Protein AF-A0A931LVT5-F1 (afdb_monomer_lite)

Radius of gyration: 27.81 Å; chains: 1; bounding box: 33×37×96 Å

Structure (mmCIF, N/CA/C/O backbone):
data_AF-A0A931LVT5-F1
#
_entry.id   AF-A0A931LVT5-F1
#
loop_
_atom_site.group_PDB
_atom_site.id
_atom_site.type_symbol
_atom_site.label_atom_id
_atom_site.label_alt_id
_atom_site.label_comp_id
_atom_site.label_asym_id
_atom_site.label_entity_id
_atom_site.label_seq_id
_atom_site.pdbx_PDB_ins_code
_atom_site.Cartn_x
_atom_site.Cartn_y
_atom_site.Cartn_z
_atom_site.occupancy
_atom_site.B_iso_or_equiv
_atom_site.auth_seq_id
_atom_site.auth_comp_id
_atom_site.auth_asym_id
_atom_site.auth_atom_id
_atom_site.pdbx_PDB_model_num
ATOM 1 N N . MET A 1 1 ? -1.097 -8.975 82.039 1.00 57.91 1 MET A N 1
ATOM 2 C CA . MET A 1 1 ? -1.309 -10.311 81.418 1.00 57.91 1 MET A CA 1
ATOM 3 C C . MET A 1 1 ? -2.574 -10.404 80.549 1.00 57.91 1 MET A C 1
ATOM 5 O O . MET A 1 1 ? -2.764 -11.439 79.928 1.00 57.91 1 MET A O 1
ATOM 9 N N . LYS A 1 2 ? -3.430 -9.368 80.463 1.00 57.78 2 LYS A N 1
ATOM 10 C CA . LYS A 1 2 ? -4.666 -9.397 79.647 1.00 57.78 2 LYS A CA 1
ATOM 11 C C . LYS A 1 2 ? -4.510 -8.709 78.280 1.00 57.78 2 LYS A C 1
ATOM 13 O O . LYS A 1 2 ? -5.322 -8.923 77.392 1.00 57.78 2 LYS A O 1
ATOM 18 N N . ASP A 1 3 ? -3.425 -7.960 78.092 1.00 62.09 3 ASP A N 1
ATOM 19 C CA . ASP A 1 3 ? -3.246 -7.072 76.936 1.00 62.09 3 ASP A CA 1
ATOM 20 C C . ASP A 1 3 ? -2.646 -7.798 75.720 1.00 62.09 3 ASP A C 1
ATOM 22 O O . ASP A 1 3 ? -2.976 -7.489 74.583 1.00 62.09 3 ASP A O 1
ATOM 26 N N . ILE A 1 4 ? -1.838 -8.841 75.946 1.00 61.69 4 ILE A N 1
ATOM 27 C CA . ILE A 1 4 ? -1.195 -9.637 74.880 1.00 61.69 4 ILE A CA 1
ATOM 28 C C . ILE A 1 4 ? -2.226 -10.470 74.100 1.00 61.69 4 ILE A C 1
ATOM 30 O O . ILE A 1 4 ? -2.115 -10.624 72.887 1.00 61.69 4 ILE A O 1
ATOM 34 N N . TRP A 1 5 ? -3.270 -10.960 74.776 1.00 61.66 5 TRP A N 1
ATOM 35 C CA . TRP A 1 5 ? -4.351 -11.712 74.135 1.00 61.66 5 TRP A CA 1
ATOM 36 C C . TRP A 1 5 ? -5.195 -10.838 73.201 1.00 61.66 5 TRP A C 1
ATOM 38 O O . TRP A 1 5 ? -5.587 -11.298 72.132 1.00 61.66 5 TRP A O 1
ATOM 48 N N . LEU A 1 6 ? -5.423 -9.570 73.558 1.00 61.19 6 LEU A N 1
ATOM 49 C CA . LEU A 1 6 ? -6.187 -8.640 72.724 1.00 61.19 6 LEU A CA 1
ATOM 50 C C . LEU A 1 6 ? -5.437 -8.299 71.425 1.00 61.19 6 LEU A C 1
ATOM 52 O O . LEU A 1 6 ? -6.039 -8.285 70.354 1.00 61.19 6 LEU A O 1
ATOM 56 N N . TRP A 1 7 ? -4.114 -8.121 71.494 1.00 57.66 7 TRP A N 1
ATOM 57 C CA . TRP A 1 7 ? -3.278 -7.887 70.310 1.00 57.66 7 TRP A CA 1
ATOM 58 C C . TRP A 1 7 ? -3.159 -9.115 69.397 1.00 57.66 7 TRP A C 1
ATOM 60 O O . TRP A 1 7 ? -3.162 -8.964 68.176 1.00 57.66 7 TRP A O 1
ATOM 70 N N . LEU A 1 8 ? -3.130 -10.330 69.955 1.00 59.25 8 LEU A N 1
ATOM 71 C CA . LEU A 1 8 ? -3.121 -11.569 69.165 1.00 59.25 8 LEU A CA 1
ATOM 72 C C . LEU A 1 8 ? -4.440 -11.798 68.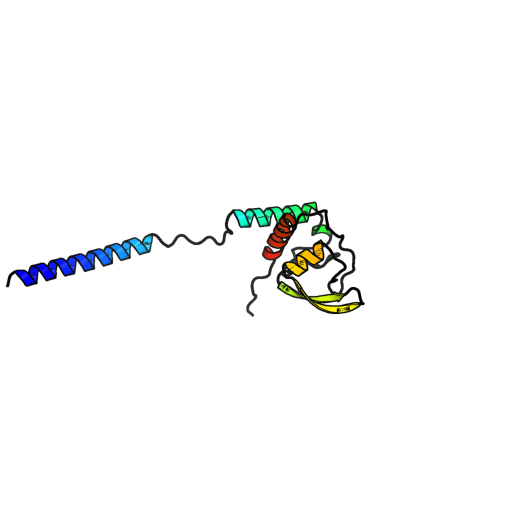411 1.00 59.25 8 LEU A C 1
ATOM 74 O O . LEU A 1 8 ? -4.419 -12.207 67.251 1.00 59.25 8 LEU A O 1
ATOM 78 N N . VAL A 1 9 ? -5.583 -11.486 69.030 1.00 60.28 9 VAL A N 1
ATOM 79 C CA . VAL A 1 9 ? -6.899 -11.606 68.376 1.00 60.28 9 VAL A CA 1
ATOM 80 C C . VAL A 1 9 ? -7.063 -10.571 67.254 1.00 60.28 9 VAL A C 1
ATOM 82 O O . VAL A 1 9 ? -7.566 -10.907 66.182 1.00 60.28 9 VAL A O 1
ATOM 85 N N . ILE A 1 10 ? -6.580 -9.338 67.448 1.00 59.28 10 ILE A N 1
ATOM 86 C CA . ILE A 1 10 ? -6.617 -8.285 66.416 1.00 59.28 10 ILE A CA 1
ATOM 87 C C . ILE A 1 10 ? -5.698 -8.631 65.232 1.00 59.28 10 ILE A C 1
ATOM 89 O O . ILE A 1 10 ? -6.100 -8.475 64.077 1.00 59.28 10 ILE A O 1
ATOM 93 N N . ALA A 1 11 ? -4.497 -9.159 65.493 1.00 60.91 11 ALA A N 1
ATOM 94 C CA . ALA A 1 11 ? -3.578 -9.589 64.439 1.00 60.91 11 ALA A CA 1
ATOM 95 C C . ALA A 1 11 ? -4.154 -10.746 63.597 1.00 60.91 11 ALA A C 1
ATOM 97 O O . ALA A 1 11 ? -4.039 -10.732 62.372 1.00 60.91 11 ALA A O 1
ATOM 98 N N . ALA A 1 12 ? -4.835 -11.711 64.225 1.00 60.34 12 ALA A N 1
ATOM 99 C CA . ALA A 1 12 ? -5.475 -12.821 63.517 1.00 60.34 12 ALA A CA 1
ATOM 100 C C . ALA A 1 12 ? -6.638 -12.363 62.611 1.00 60.34 12 ALA A C 1
ATOM 102 O O . ALA A 1 12 ? -6.776 -12.853 61.488 1.00 60.34 12 ALA A O 1
ATOM 103 N N . ALA A 1 13 ? -7.443 -11.389 63.052 1.00 60.38 13 ALA A N 1
ATOM 104 C CA . ALA A 1 13 ? -8.549 -10.844 62.258 1.00 60.38 13 ALA A CA 1
ATOM 105 C C . ALA A 1 13 ? -8.070 -10.082 61.006 1.00 60.38 13 ALA A C 1
ATOM 107 O O . ALA A 1 13 ? -8.691 -10.184 59.947 1.00 60.38 13 ALA A O 1
ATOM 108 N N . ALA A 1 14 ? -6.940 -9.371 61.091 1.00 60.28 14 ALA A N 1
ATOM 109 C CA . ALA A 1 14 ? -6.362 -8.648 59.956 1.00 60.28 14 ALA A CA 1
ATOM 110 C C . ALA A 1 14 ? -5.830 -9.591 58.859 1.00 60.28 14 ALA A C 1
ATOM 112 O O . ALA A 1 14 ? -6.024 -9.332 57.670 1.00 60.28 14 ALA A O 1
ATOM 113 N N . VAL A 1 15 ? -5.218 -10.717 59.243 1.00 60.03 15 VAL A N 1
ATOM 114 C CA . VAL A 1 15 ? -4.711 -11.725 58.293 1.00 60.03 15 VAL A CA 1
ATOM 115 C C . VAL A 1 15 ? -5.862 -12.454 57.592 1.00 60.03 15 VAL A C 1
ATOM 117 O O . VAL A 1 15 ? -5.812 -12.664 56.381 1.00 60.03 15 VAL A O 1
ATOM 120 N N . LEU A 1 16 ? -6.938 -12.773 58.318 1.00 59.03 16 LEU A N 1
ATOM 121 C CA . LEU A 1 16 ? -8.140 -13.381 57.736 1.00 59.03 16 LEU A CA 1
ATOM 122 C C . LEU A 1 16 ? -8.880 -12.420 56.793 1.00 59.03 16 LEU A C 1
ATOM 124 O O . LEU A 1 16 ? -9.328 -12.843 55.729 1.00 59.03 16 LEU A O 1
ATOM 128 N N . GLY A 1 17 ? -8.950 -11.129 57.132 1.00 58.41 17 GLY A N 1
ATOM 129 C CA . GLY A 1 17 ? -9.507 -10.096 56.255 1.00 58.41 17 GLY A CA 1
ATOM 130 C C . GLY A 1 17 ? -8.709 -9.922 54.960 1.00 58.41 17 GLY A C 1
ATOM 131 O O . GLY A 1 17 ? -9.301 -9.830 53.887 1.00 58.41 17 GLY A O 1
ATOM 132 N N . ALA A 1 18 ? -7.374 -9.955 55.035 1.00 59.56 18 ALA A N 1
ATOM 133 C CA . ALA A 1 18 ? -6.503 -9.864 53.863 1.00 59.56 18 ALA A CA 1
ATOM 134 C C . ALA A 1 18 ? -6.596 -11.106 52.956 1.00 59.56 18 ALA A C 1
ATOM 136 O O . ALA A 1 18 ? -6.622 -10.971 51.734 1.00 59.56 18 ALA A O 1
ATOM 137 N N . LEU A 1 19 ? -6.714 -12.308 53.531 1.00 60.00 19 LEU A N 1
ATOM 138 C CA . LEU A 1 19 ? -6.893 -13.555 52.775 1.00 60.00 19 LEU A CA 1
ATOM 139 C C . LEU A 1 19 ? -8.280 -13.645 52.111 1.00 60.00 19 LEU A C 1
ATOM 141 O O . LEU A 1 19 ? -8.388 -14.078 50.962 1.00 60.00 19 LEU A O 1
ATOM 145 N N . LEU A 1 20 ? -9.339 -13.181 52.780 1.00 58.53 20 LEU A N 1
ATOM 146 C CA . LEU A 1 20 ? -10.676 -13.064 52.182 1.00 58.53 20 LEU A CA 1
ATOM 147 C C . LEU A 1 20 ? -10.724 -11.985 51.088 1.00 58.53 20 LEU A C 1
ATOM 149 O O . LEU A 1 20 ? -11.321 -12.199 50.037 1.00 58.53 20 LEU A O 1
ATOM 153 N N . TYR A 1 21 ? -10.043 -10.855 51.279 1.00 58.03 21 TYR A N 1
ATOM 154 C CA . TYR A 1 21 ? -9.945 -9.808 50.259 1.00 58.03 21 TYR A CA 1
ATOM 155 C C . TYR A 1 21 ? -9.174 -10.279 49.011 1.00 58.03 21 TYR A C 1
ATOM 157 O O . TYR A 1 21 ? -9.610 -10.045 47.884 1.00 58.03 21 TYR A O 1
ATOM 165 N N . PHE A 1 22 ? -8.073 -11.014 49.193 1.00 60.31 22 PHE A N 1
ATOM 166 C CA . PHE A 1 22 ? -7.262 -11.555 48.095 1.00 60.31 22 PHE A CA 1
ATOM 167 C C . PHE A 1 22 ? -7.972 -12.684 47.323 1.00 60.31 22 PHE A C 1
ATOM 169 O O . PHE A 1 22 ? -7.872 -12.779 46.096 1.00 60.31 22 PHE A O 1
ATOM 176 N N . THR A 1 23 ? -8.765 -13.509 48.012 1.00 60.56 23 THR A N 1
ATOM 177 C CA . THR A 1 23 ? -9.598 -14.531 47.352 1.00 60.56 23 THR A CA 1
ATOM 178 C C . THR A 1 23 ? -10.762 -13.912 46.570 1.00 60.56 23 THR A C 1
ATOM 180 O O . THR A 1 23 ? -11.049 -14.376 45.468 1.00 60.56 23 THR A O 1
ATOM 183 N N . LEU A 1 24 ? -11.357 -12.810 47.050 1.00 57.41 24 LEU A N 1
ATOM 184 C CA . LEU A 1 24 ? -12.395 -12.056 46.325 1.00 57.41 24 LEU A CA 1
ATOM 185 C C . LEU A 1 24 ? -11.869 -11.327 45.074 1.00 57.41 24 LEU A C 1
ATOM 187 O O . LEU A 1 24 ? -12.610 -11.169 44.104 1.00 57.41 24 LEU A O 1
ATOM 191 N N . GLN A 1 25 ? -10.603 -10.898 45.054 1.00 57.66 25 GLN A N 1
ATOM 192 C CA . GLN A 1 25 ? -10.012 -10.259 43.868 1.00 57.66 25 GLN A CA 1
ATOM 193 C C . GLN A 1 25 ? -9.687 -11.254 42.744 1.00 57.66 25 GLN A C 1
ATOM 195 O O . GLN A 1 25 ? -9.732 -10.893 41.569 1.00 57.66 25 GLN A O 1
ATOM 200 N N . THR A 1 26 ? -9.419 -12.520 43.071 1.00 56.50 26 THR A N 1
ATOM 201 C CA . THR A 1 26 ? -9.040 -13.530 42.066 1.00 56.50 26 THR A CA 1
ATOM 202 C C . THR A 1 26 ? -10.204 -13.911 41.133 1.00 56.50 26 THR A C 1
ATOM 204 O O . THR A 1 26 ? -9.974 -14.343 40.004 1.00 56.50 26 THR A O 1
ATOM 207 N N . THR A 1 27 ? -11.464 -13.698 41.535 1.00 57.47 27 THR A N 1
ATOM 208 C CA . THR A 1 27 ? -12.640 -14.054 40.715 1.00 57.47 27 THR A CA 1
ATOM 209 C C . THR A 1 27 ? -13.111 -12.952 39.761 1.00 57.47 27 THR A C 1
ATOM 211 O O . THR A 1 27 ? -13.956 -13.228 38.916 1.00 57.47 27 THR A O 1
ATOM 214 N N . GLN A 1 28 ? -12.595 -11.718 39.858 1.00 58.03 28 GLN A N 1
ATOM 215 C CA . GLN A 1 28 ? -13.071 -10.573 39.056 1.00 58.03 28 GLN A CA 1
ATOM 216 C C . GLN A 1 28 ? -12.135 -10.144 37.907 1.00 58.03 28 GLN A C 1
ATOM 218 O O . GLN A 1 28 ? -12.407 -9.150 37.244 1.00 58.03 28 GLN A O 1
ATOM 223 N N . GLY A 1 29 ? -11.058 -10.890 37.633 1.00 51.03 29 GLY A N 1
ATOM 224 C CA . GLY A 1 29 ? -10.045 -10.504 36.635 1.00 51.03 29 GLY A CA 1
ATOM 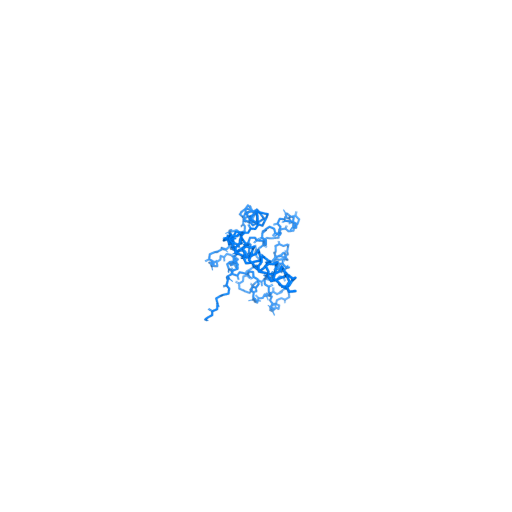225 C C . GLY A 1 29 ? -9.877 -11.422 35.419 1.00 51.03 29 GLY A C 1
ATOM 226 O O . GLY A 1 29 ? -8.975 -11.187 34.627 1.00 51.03 29 GLY A O 1
ATOM 227 N N . HIS A 1 30 ? -10.697 -12.465 35.256 1.00 47.78 30 HIS A N 1
ATOM 228 C CA . HIS A 1 30 ? -10.608 -13.414 34.132 1.00 47.78 30 HIS A CA 1
ATOM 229 C C . HIS A 1 30 ? -11.746 -13.217 33.115 1.00 47.78 30 HIS A C 1
ATOM 231 O O . HIS A 1 30 ? -12.369 -14.173 32.652 1.00 47.78 30 HIS A O 1
ATOM 237 N N . SER A 1 31 ? -12.014 -11.969 32.720 1.00 53.66 31 SER A N 1
ATOM 238 C CA . SER A 1 31 ? -12.646 -11.752 31.417 1.00 53.66 31 SER A CA 1
ATOM 239 C C . SER A 1 31 ? -11.619 -12.118 30.358 1.00 53.66 31 SER A C 1
ATOM 241 O O . SER A 1 31 ? -10.623 -11.426 30.167 1.00 53.66 31 SER A O 1
ATOM 243 N N . ARG A 1 32 ? -11.857 -13.258 29.711 1.00 50.97 32 ARG A N 1
ATOM 244 C CA . ARG A 1 32 ? -11.240 -13.681 28.456 1.00 50.97 32 ARG A CA 1
ATOM 245 C C . ARG A 1 32 ? -11.131 -12.461 27.536 1.00 50.97 32 ARG A C 1
ATOM 247 O O . ARG A 1 32 ? -12.140 -12.002 27.015 1.00 50.97 32 ARG A O 1
ATOM 254 N N . MET A 1 33 ? -9.921 -11.924 27.395 1.00 40.88 33 MET A N 1
ATOM 255 C CA . MET A 1 33 ? -9.601 -10.844 26.469 1.00 40.88 33 MET A CA 1
ATOM 256 C C . MET A 1 33 ? -9.893 -11.386 25.068 1.00 40.88 33 MET A C 1
ATOM 258 O O . MET A 1 33 ? -9.150 -12.221 24.550 1.00 40.88 33 MET A O 1
ATOM 262 N N . THR A 1 34 ? -11.050 -11.040 24.508 1.00 52.50 34 THR A N 1
ATOM 263 C CA . THR A 1 34 ? -11.332 -11.323 23.107 1.00 52.50 34 THR A CA 1
ATOM 264 C C . THR A 1 34 ? -10.265 -10.594 22.300 1.00 52.50 34 THR A C 1
ATOM 266 O O . THR A 1 34 ? -9.980 -9.424 22.538 1.00 52.50 34 THR A O 1
ATOM 269 N N . MET A 1 35 ? -9.634 -11.301 21.362 1.00 57.97 35 MET A N 1
ATOM 270 C CA . MET A 1 35 ? -8.734 -10.723 20.357 1.00 57.97 35 MET A CA 1
ATOM 271 C C . MET A 1 35 ? -9.520 -9.883 19.332 1.00 57.97 35 MET A C 1
ATOM 273 O O . MET A 1 35 ? -9.196 -9.875 18.149 1.00 57.97 35 MET A O 1
ATOM 277 N N . GLU A 1 36 ? -10.596 -9.222 19.761 1.00 58.03 36 GLU A N 1
ATOM 278 C CA . GLU A 1 36 ? -11.346 -8.299 18.925 1.00 58.03 36 GLU A CA 1
ATOM 279 C C . GLU A 1 36 ? -10.683 -6.922 19.018 1.00 58.03 36 GLU A C 1
ATOM 281 O O . GLU A 1 36 ? -10.493 -6.402 20.124 1.00 58.03 36 GLU A O 1
ATOM 286 N N . PRO A 1 37 ? -10.293 -6.330 17.875 1.00 64.31 37 PRO A N 1
ATOM 287 C CA . PRO A 1 37 ? -9.836 -4.952 17.826 1.00 64.31 37 PRO A CA 1
ATOM 288 C C . PRO A 1 37 ? -10.840 -4.018 18.519 1.00 64.31 37 PRO A C 1
ATOM 290 O O . PRO A 1 37 ? -12.046 -4.251 18.402 1.00 64.31 37 PRO A O 1
ATOM 293 N N . PRO A 1 38 ? -10.393 -2.936 19.187 1.00 74.56 38 PRO A N 1
ATOM 294 C CA . PRO A 1 38 ? -11.301 -1.893 19.650 1.00 74.56 38 PRO A CA 1
ATOM 295 C C . PRO A 1 38 ? -12.230 -1.463 18.508 1.00 74.56 38 PRO A C 1
ATOM 297 O O . PRO A 1 38 ? -11.802 -1.366 17.357 1.00 74.56 38 PRO A O 1
ATOM 300 N N . GLU A 1 39 ? -13.501 -1.207 18.821 1.00 77.62 39 GLU A N 1
ATOM 301 C CA . GLU A 1 39 ? -14.566 -0.929 17.845 1.00 77.62 39 GLU A CA 1
ATOM 302 C C . GLU A 1 39 ? -14.140 0.099 16.781 1.00 77.62 39 GLU A C 1
ATOM 304 O O . GLU A 1 39 ? -14.317 -0.123 15.583 1.00 77.62 39 GLU A O 1
ATOM 309 N N . SER A 1 40 ? -13.449 1.165 17.193 1.00 82.69 40 SER A N 1
ATOM 310 C CA . SER A 1 40 ? -12.898 2.190 16.298 1.00 82.69 40 SER A CA 1
ATOM 311 C C . SER A 1 40 ? -11.891 1.651 15.273 1.00 82.69 40 SER A C 1
ATOM 313 O O . SER A 1 40 ? -11.894 2.082 14.120 1.00 82.69 40 SER A O 1
ATOM 315 N N . GLN A 1 41 ? -11.051 0.690 15.658 1.00 88.06 41 GLN A N 1
ATOM 316 C CA . GLN A 1 41 ? -10.098 0.039 14.764 1.00 88.06 41 GLN A CA 1
ATOM 317 C C . GLN A 1 41 ? -10.818 -0.881 13.774 1.00 88.06 41 GLN A C 1
ATOM 319 O O . GLN A 1 41 ? -10.481 -0.879 12.591 1.00 88.06 41 GLN A O 1
ATOM 324 N N . SER A 1 42 ? -11.838 -1.616 14.225 1.00 92.00 42 SER A N 1
ATOM 325 C CA . SER A 1 42 ? -12.647 -2.468 13.344 1.00 92.00 42 SER A CA 1
ATOM 326 C C . SER A 1 42 ? -13.392 -1.658 12.269 1.00 92.00 42 SER A C 1
ATOM 328 O O . SER A 1 42 ? -13.406 -2.047 11.097 1.00 92.00 42 SER A O 1
ATOM 330 N N . LEU A 1 43 ? -13.925 -0.486 12.636 1.00 95.31 43 LEU A N 1
ATOM 331 C CA . LEU A 1 43 ? -14.584 0.443 11.714 1.00 95.31 43 LEU A CA 1
ATOM 332 C C . LEU A 1 43 ? -13.598 1.010 10.689 1.00 95.31 43 LEU A C 1
ATOM 334 O O . LEU A 1 43 ? -13.908 1.055 9.499 1.00 95.31 43 LEU A O 1
ATOM 338 N N . LEU A 1 44 ? -12.393 1.391 11.126 1.00 96.38 44 LEU A N 1
ATOM 339 C CA . LEU A 1 44 ? -11.351 1.908 10.238 1.00 96.38 44 LEU A CA 1
ATOM 340 C C . LEU A 1 44 ? -10.901 0.859 9.208 1.00 96.38 44 LEU A C 1
ATOM 342 O O . LEU A 1 44 ? -10.782 1.170 8.024 1.00 96.38 44 LEU A O 1
ATOM 346 N N . ILE A 1 45 ? -10.695 -0.386 9.648 1.00 97.75 45 ILE A N 1
ATOM 347 C CA . ILE A 1 45 ? -10.347 -1.518 8.776 1.00 97.75 45 ILE A CA 1
ATOM 348 C C . ILE A 1 45 ? -11.462 -1.771 7.756 1.00 97.75 45 ILE A C 1
ATOM 350 O O . ILE A 1 45 ? -11.190 -1.909 6.563 1.00 97.75 45 ILE A O 1
ATOM 354 N N . SER A 1 46 ? -12.715 -1.801 8.216 1.00 97.69 46 SER A N 1
ATOM 355 C CA . SER A 1 46 ? -13.878 -2.049 7.356 1.00 97.69 46 SER A CA 1
ATOM 356 C C . SER A 1 46 ? -14.029 -0.960 6.294 1.00 97.69 46 SER A C 1
ATOM 358 O O . SER A 1 46 ? -14.173 -1.273 5.113 1.00 97.69 46 SER A O 1
ATOM 360 N N . LYS A 1 47 ? -13.880 0.311 6.692 1.00 98.31 47 LYS A N 1
ATOM 361 C CA . LYS A 1 47 ? -13.850 1.455 5.772 1.00 98.31 47 LYS A CA 1
ATOM 362 C C . LYS A 1 47 ? -12.726 1.320 4.740 1.00 98.31 47 LYS A C 1
ATOM 364 O O . LYS A 1 47 ? -12.941 1.571 3.560 1.00 98.31 47 LYS A O 1
ATOM 369 N N . GLY A 1 48 ? -11.533 0.905 5.163 1.00 98.38 48 GLY A N 1
ATOM 370 C CA . GLY A 1 48 ? -10.392 0.692 4.272 1.00 98.38 48 GLY A CA 1
ATOM 371 C C . GLY A 1 48 ? -10.635 -0.368 3.205 1.00 98.38 48 GLY A C 1
ATOM 372 O O . GLY A 1 48 ? -10.292 -0.169 2.041 1.00 98.38 48 GLY A O 1
ATOM 373 N N . MET A 1 49 ? -11.257 -1.482 3.592 1.00 98.50 49 MET A N 1
ATOM 374 C CA . MET A 1 49 ? -11.643 -2.548 2.668 1.00 98.50 49 MET A CA 1
ATOM 375 C C . MET A 1 49 ? -12.684 -2.066 1.648 1.00 98.50 49 MET A C 1
ATOM 377 O O . MET A 1 49 ? -12.568 -2.375 0.461 1.00 98.50 49 MET A O 1
ATOM 381 N N . GLU A 1 50 ? -13.691 -1.315 2.100 1.00 98.62 50 GLU A N 1
ATOM 382 C CA . GLU A 1 50 ? -14.733 -0.748 1.237 1.00 98.62 50 GLU A CA 1
ATOM 383 C C . GLU A 1 50 ? -14.144 0.253 0.237 1.00 98.62 50 GLU A C 1
ATOM 385 O O . GLU A 1 50 ? -14.343 0.104 -0.966 1.00 98.62 50 GLU A O 1
ATOM 390 N N . LEU A 1 51 ? -13.299 1.178 0.700 1.00 98.56 51 LEU A N 1
ATOM 391 C CA . LEU A 1 51 ? -12.569 2.101 -0.172 1.00 98.56 51 LEU A CA 1
ATOM 392 C C . LEU A 1 51 ? -11.710 1.361 -1.203 1.00 98.56 51 LEU A C 1
ATOM 394 O O . LEU A 1 51 ? -11.734 1.706 -2.381 1.00 98.56 51 LEU A O 1
ATOM 398 N N . ALA A 1 52 ? -10.971 0.326 -0.796 1.00 98.50 52 ALA A N 1
ATOM 399 C CA . ALA A 1 52 ? -10.154 -0.463 -1.718 1.00 98.50 52 ALA A CA 1
ATOM 400 C C . ALA A 1 52 ? -10.997 -1.157 -2.803 1.00 98.50 52 ALA A C 1
ATOM 402 O O . ALA A 1 52 ? -10.562 -1.290 -3.951 1.00 98.50 52 ALA A O 1
ATOM 403 N N . LYS A 1 53 ? -12.217 -1.579 -2.460 1.00 98.44 53 LYS A N 1
ATOM 404 C CA . LYS A 1 53 ? -13.176 -2.135 -3.415 1.00 98.44 53 LYS A CA 1
ATOM 405 C C . LYS A 1 53 ? -13.690 -1.060 -4.374 1.00 98.44 53 LYS A C 1
ATOM 407 O O . LYS A 1 53 ? -13.618 -1.262 -5.585 1.00 98.44 53 LYS A O 1
ATOM 412 N N . ASP A 1 54 ? -14.164 0.064 -3.850 1.00 98.19 54 ASP A N 1
ATOM 413 C CA . ASP A 1 54 ? -14.813 1.126 -4.630 1.00 98.19 54 ASP A CA 1
ATOM 414 C C . ASP A 1 54 ? -13.833 1.866 -5.547 1.00 98.19 54 ASP A C 1
ATOM 416 O O . ASP A 1 54 ? -14.176 2.244 -6.668 1.00 98.19 54 ASP A O 1
ATOM 420 N N . LEU A 1 55 ? -12.579 2.002 -5.113 1.00 98.00 55 LEU A N 1
ATOM 421 C CA . LEU A 1 55 ? -11.482 2.547 -5.914 1.00 98.00 55 LEU A CA 1
ATOM 422 C C . LEU A 1 55 ? -10.910 1.530 -6.919 1.00 98.00 55 LEU A C 1
ATOM 424 O O . LEU A 1 55 ? -10.011 1.868 -7.692 1.00 98.00 55 LEU A O 1
ATOM 428 N N . GLY A 1 56 ? -11.411 0.289 -6.925 1.00 98.06 56 GLY A N 1
ATOM 429 C CA . GLY A 1 56 ? -11.022 -0.753 -7.873 1.00 98.06 56 GLY A CA 1
ATOM 430 C C . GLY A 1 56 ? -9.649 -1.377 -7.614 1.00 98.06 56 GLY A C 1
ATOM 431 O O . GLY A 1 56 ? -9.105 -2.030 -8.505 1.00 98.06 56 GLY A O 1
ATOM 432 N N . CYS A 1 57 ? -9.075 -1.224 -6.415 1.00 98.38 57 CYS A N 1
ATOM 433 C CA . CYS A 1 57 ? -7.748 -1.752 -6.082 1.00 98.38 57 CYS A CA 1
ATOM 434 C C . CYS A 1 57 ? -7.663 -3.270 -6.313 1.00 98.38 57 CYS A C 1
ATOM 436 O O . CYS A 1 57 ? -6.662 -3.769 -6.833 1.00 98.38 57 CYS A O 1
ATOM 438 N N . PHE A 1 58 ? -8.743 -3.997 -6.007 1.00 98.44 58 PHE A N 1
ATOM 439 C CA . PHE A 1 58 ? -8.807 -5.455 -6.146 1.00 98.44 58 PHE A CA 1
ATOM 440 C C . PHE A 1 58 ? -8.825 -5.970 -7.591 1.00 98.44 58 PHE A C 1
ATOM 442 O O . PHE A 1 58 ? -8.642 -7.165 -7.811 1.00 98.44 58 PHE A O 1
ATOM 449 N N . ALA A 1 59 ? -8.988 -5.095 -8.589 1.00 98.06 59 ALA A N 1
ATOM 450 C CA . ALA A 1 59 ? -8.822 -5.484 -9.990 1.00 98.06 59 ALA A CA 1
ATOM 451 C C . ALA A 1 59 ? -7.354 -5.812 -10.328 1.00 98.06 59 ALA A C 1
ATOM 453 O O . ALA A 1 59 ? -7.087 -6.618 -11.219 1.00 98.06 59 ALA A O 1
ATOM 454 N N . CYS A 1 60 ? -6.405 -5.205 -9.604 1.00 98.50 60 CYS A N 1
ATOM 455 C CA . CYS A 1 60 ? -4.968 -5.345 -9.849 1.00 98.50 60 CYS A CA 1
ATOM 456 C C . CYS A 1 60 ? -4.203 -5.950 -8.668 1.00 98.50 60 CYS A C 1
ATOM 458 O O . CYS A 1 60 ? -3.116 -6.479 -8.883 1.00 98.50 60 CYS A O 1
ATOM 460 N N . HIS A 1 61 ? -4.737 -5.885 -7.448 1.00 98.50 61 HIS A N 1
ATOM 461 C CA . HIS A 1 61 ? -4.093 -6.395 -6.239 1.00 98.50 61 HIS A CA 1
ATOM 462 C C . HIS A 1 61 ? -4.956 -7.470 -5.585 1.00 98.50 61 HIS A C 1
ATOM 464 O O . HIS A 1 61 ? -6.098 -7.219 -5.213 1.00 98.50 61 HIS A O 1
ATOM 470 N N . SER A 1 62 ? -4.413 -8.673 -5.419 1.00 98.31 62 SER A N 1
ATOM 471 C CA . SER A 1 62 ? -5.099 -9.727 -4.673 1.00 98.31 62 SER A CA 1
ATOM 472 C C . SER A 1 62 ? -4.825 -9.623 -3.170 1.00 98.31 62 SER A C 1
ATOM 474 O O . SER A 1 62 ? -3.888 -8.955 -2.730 1.00 98.31 62 SER A O 1
ATOM 476 N N . VAL A 1 63 ? -5.628 -10.339 -2.384 1.00 97.75 63 VAL A N 1
ATOM 477 C CA . VAL A 1 63 ? -5.424 -10.536 -0.936 1.00 97.75 63 VAL A CA 1
ATOM 478 C C . VAL A 1 63 ? -5.215 -12.013 -0.576 1.00 97.75 63 VAL A C 1
ATOM 480 O O . VAL A 1 63 ? -5.064 -12.360 0.592 1.00 97.75 63 VAL A O 1
ATOM 483 N N . ASP A 1 64 ? -5.188 -12.891 -1.584 1.00 95.62 64 ASP A N 1
ATOM 484 C CA . ASP A 1 64 ? -5.080 -14.350 -1.447 1.00 95.62 64 ASP A CA 1
ATOM 485 C C . ASP A 1 64 ? -3.711 -14.901 -1.879 1.00 95.62 64 ASP A C 1
ATOM 487 O O . ASP A 1 64 ? -3.512 -16.114 -1.912 1.00 95.62 64 ASP A O 1
ATOM 491 N N . GLY A 1 65 ? -2.768 -14.014 -2.210 1.00 95.38 65 GLY A N 1
ATOM 492 C CA . GLY A 1 65 ? -1.411 -14.386 -2.610 1.00 95.38 65 GLY A CA 1
ATOM 493 C C . GLY A 1 65 ? -1.208 -14.501 -4.120 1.00 95.38 65 GLY A C 1
ATOM 494 O O . GLY A 1 65 ? -0.063 -14.565 -4.564 1.00 95.38 65 GLY A O 1
ATOM 495 N N . LYS A 1 66 ? -2.272 -14.481 -4.934 1.00 97.06 66 LYS A N 1
ATOM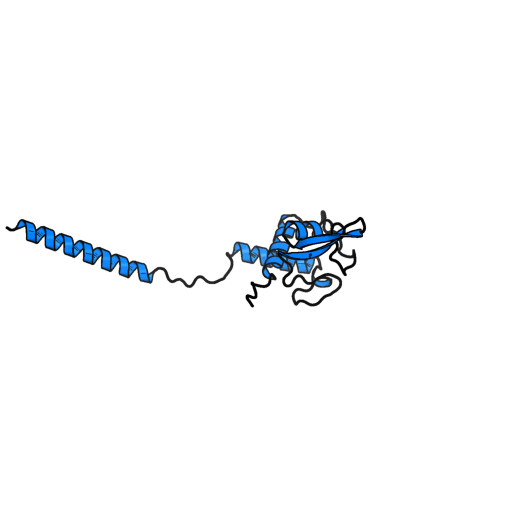 496 C CA . LYS A 1 66 ? -2.138 -14.566 -6.396 1.00 97.06 66 LYS A CA 1
ATOM 497 C C . LYS A 1 66 ? -1.542 -13.290 -6.982 1.00 97.06 66 LYS A C 1
ATOM 499 O O . LYS A 1 66 ? -2.005 -12.190 -6.695 1.00 97.06 66 LYS A O 1
ATOM 504 N N . THR A 1 67 ? -0.571 -13.419 -7.873 1.00 96.69 67 THR A N 1
ATOM 505 C CA . THR A 1 67 ? -0.108 -12.283 -8.676 1.00 96.69 67 THR A CA 1
ATOM 506 C C . THR A 1 67 ? -1.145 -11.944 -9.746 1.00 96.69 67 THR A C 1
ATOM 508 O O . THR A 1 67 ? -1.588 -12.830 -10.477 1.00 96.69 67 THR A O 1
ATOM 511 N N . LEU A 1 68 ? -1.527 -10.669 -9.834 1.00 97.19 68 LEU A N 1
ATOM 512 C CA . LEU A 1 68 ? -2.397 -10.134 -10.884 1.00 97.19 68 LEU A CA 1
ATOM 513 C C . LEU A 1 68 ? -1.590 -9.127 -11.724 1.00 97.19 68 LEU A C 1
ATOM 515 O O . LEU A 1 68 ? -0.416 -9.358 -12.006 1.00 97.19 68 LEU A O 1
ATOM 519 N N . VAL A 1 69 ? -2.197 -8.004 -12.118 1.00 97.94 69 VAL A N 1
ATOM 520 C CA . VAL A 1 69 ? -1.492 -6.887 -12.771 1.00 97.94 69 VAL A CA 1
ATOM 521 C C . VAL A 1 69 ? -0.479 -6.240 -11.820 1.00 97.94 69 VAL A C 1
ATOM 523 O O . VAL A 1 69 ? 0.586 -5.816 -12.260 1.00 97.94 69 VAL A O 1
ATOM 526 N N . GLY A 1 70 ? -0.807 -6.170 -10.528 1.00 97.62 70 GLY A N 1
ATOM 527 C CA . GLY A 1 70 ? 0.051 -5.687 -9.451 1.00 97.62 70 GLY A CA 1
ATOM 528 C C . GLY A 1 70 ? 0.388 -6.781 -8.426 1.00 97.62 70 GLY A C 1
ATOM 529 O O . GLY A 1 70 ? -0.126 -7.907 -8.502 1.00 97.62 70 GLY A O 1
ATOM 530 N N . PRO A 1 71 ? 1.272 -6.473 -7.460 1.00 97.44 71 PRO A N 1
ATOM 531 C CA . PRO A 1 71 ? 1.633 -7.400 -6.392 1.00 97.44 71 PRO A CA 1
ATOM 532 C C . PRO A 1 71 ? 0.447 -7.690 -5.466 1.00 97.44 71 PRO A C 1
ATOM 534 O O . PRO A 1 71 ? -0.424 -6.844 -5.262 1.00 97.44 71 PRO A O 1
ATOM 537 N N . THR A 1 72 ? 0.437 -8.880 -4.865 1.00 98.06 72 THR A N 1
ATOM 538 C CA . THR A 1 72 ? -0.511 -9.226 -3.795 1.00 98.06 72 THR A CA 1
ATOM 539 C C . THR A 1 72 ? -0.287 -8.354 -2.558 1.00 98.06 72 THR A C 1
ATOM 541 O O . THR A 1 72 ? 0.848 -8.016 -2.219 1.00 98.06 72 THR A O 1
ATOM 544 N N . TRP A 1 73 ? -1.367 -8.013 -1.858 1.00 98.25 73 TRP A N 1
ATOM 545 C CA . TRP A 1 73 ? -1.307 -7.390 -0.534 1.00 98.25 73 TRP A CA 1
ATOM 546 C C . TRP A 1 73 ? -1.119 -8.412 0.592 1.00 98.25 73 TRP A C 1
ATOM 548 O O . TRP A 1 73 ? -0.785 -8.033 1.715 1.00 98.25 73 TRP A O 1
ATOM 558 N N . GLN A 1 74 ? -1.297 -9.707 0.313 1.00 97.50 74 GLN A N 1
ATOM 559 C CA . GLN A 1 74 ? -1.098 -10.755 1.309 1.00 97.50 74 GLN A CA 1
ATOM 560 C C . GLN A 1 74 ? 0.358 -10.776 1.787 1.00 97.50 74 GLN A C 1
ATOM 562 O O . GLN A 1 74 ? 1.282 -11.089 1.036 1.00 97.50 74 GLN A O 1
ATOM 567 N N . GLY A 1 75 ? 0.563 -10.480 3.066 1.00 96.38 75 GLY A N 1
ATOM 568 C CA . GLY A 1 75 ? 1.884 -10.386 3.673 1.00 96.38 75 GLY A CA 1
ATOM 569 C C . GLY A 1 75 ? 2.715 -9.199 3.191 1.00 96.38 75 GLY A C 1
ATOM 570 O O . GLY A 1 75 ? 3.924 -9.236 3.387 1.00 96.38 75 GLY A O 1
ATOM 571 N N . LEU A 1 76 ? 2.104 -8.185 2.565 1.00 97.06 76 LEU A N 1
ATOM 572 C CA . LEU A 1 76 ? 2.823 -7.023 2.039 1.00 97.06 76 LEU A CA 1
ATOM 573 C C . LEU A 1 76 ? 3.349 -6.121 3.156 1.00 97.06 76 LEU A C 1
ATOM 575 O O . LEU A 1 76 ? 4.494 -5.698 3.092 1.00 97.06 76 LEU A O 1
ATOM 579 N N . TYR A 1 77 ? 2.530 -5.809 4.165 1.00 97.94 77 TYR A N 1
ATOM 580 C CA . TYR A 1 77 ? 2.909 -4.826 5.180 1.00 97.94 77 TYR A CA 1
ATOM 581 C C . TYR A 1 77 ? 4.193 -5.242 5.918 1.00 97.94 77 TYR A C 1
ATOM 583 O O . TYR A 1 77 ? 4.283 -6.347 6.455 1.00 97.94 77 TYR A O 1
ATOM 591 N N . GLU A 1 78 ? 5.175 -4.337 5.935 1.00 97.06 78 GLU A N 1
ATOM 592 C CA . GLU A 1 78 ? 6.548 -4.525 6.428 1.00 97.06 78 GLU A CA 1
ATOM 593 C C . GLU A 1 78 ? 7.439 -5.507 5.653 1.00 97.06 78 GLU A C 1
ATOM 595 O O . GLU A 1 78 ? 8.577 -5.737 6.069 1.00 97.06 78 GLU A O 1
ATOM 600 N N . HIS A 1 79 ? 6.984 -6.053 4.525 1.00 96.38 79 HIS A N 1
ATOM 601 C CA . HIS A 1 79 ? 7.817 -6.890 3.667 1.00 96.38 79 HIS A CA 1
ATOM 602 C C . HIS A 1 79 ? 8.944 -6.074 3.021 1.00 96.38 79 HIS A C 1
ATOM 604 O O . HIS A 1 79 ? 8.725 -4.953 2.554 1.00 96.38 79 HIS A O 1
ATOM 610 N N . GLU A 1 80 ? 10.148 -6.644 2.983 1.00 97.50 80 GLU A N 1
ATOM 611 C CA . GLU A 1 80 ? 11.273 -6.093 2.230 1.00 97.50 80 GLU A CA 1
ATOM 612 C C . GLU A 1 80 ? 11.266 -6.628 0.800 1.00 97.50 80 GLU A C 1
ATOM 614 O O . GLU A 1 80 ? 11.148 -7.832 0.578 1.00 97.50 80 GLU A O 1
ATOM 619 N N . MET A 1 81 ? 11.437 -5.737 -0.172 1.00 97.38 81 MET A N 1
ATOM 620 C CA . MET A 1 81 ? 11.417 -6.074 -1.594 1.00 97.38 81 MET A CA 1
ATOM 621 C C . MET A 1 81 ? 12.349 -5.173 -2.403 1.00 97.38 81 MET A C 1
ATOM 623 O O . MET A 1 81 ? 12.788 -4.117 -1.943 1.00 97.38 81 MET A O 1
ATOM 627 N N . GLU A 1 82 ? 12.653 -5.596 -3.628 1.00 98.50 82 GLU A N 1
ATOM 628 C CA . GLU A 1 82 ? 13.384 -4.775 -4.591 1.00 98.50 82 GLU A CA 1
ATOM 629 C C . GLU A 1 82 ? 12.414 -3.899 -5.392 1.00 98.50 82 GLU A C 1
ATOM 631 O O . GLU A 1 82 ? 11.374 -4.367 -5.865 1.00 98.50 82 GLU A O 1
ATOM 636 N N . VAL A 1 83 ? 12.782 -2.636 -5.583 1.00 98.69 83 VAL A N 1
ATOM 637 C CA . VAL A 1 83 ? 12.055 -1.663 -6.401 1.00 98.69 83 VAL A CA 1
ATOM 638 C C . VAL A 1 83 ? 12.973 -1.073 -7.466 1.00 98.69 83 VAL A C 1
ATOM 640 O O . VAL A 1 83 ? 14.186 -0.998 -7.280 1.00 98.69 83 VAL A O 1
ATOM 643 N N . ILE A 1 84 ? 12.387 -0.649 -8.578 1.00 98.50 84 ILE A N 1
ATOM 644 C CA . ILE A 1 84 ? 13.031 0.105 -9.648 1.00 98.50 84 ILE A CA 1
ATOM 645 C C . ILE A 1 84 ? 12.666 1.582 -9.463 1.00 98.50 84 ILE A C 1
ATOM 647 O O . ILE A 1 84 ? 11.483 1.925 -9.366 1.00 98.50 84 ILE A O 1
ATOM 651 N N . LEU A 1 85 ? 13.686 2.436 -9.378 1.00 98.31 85 LEU A N 1
ATOM 652 C CA . LEU A 1 85 ? 13.558 3.891 -9.271 1.00 98.31 85 LEU A CA 1
ATOM 653 C C . LEU A 1 85 ? 13.378 4.540 -10.660 1.00 98.31 85 LEU A C 1
ATOM 655 O O . LEU A 1 85 ? 13.613 3.882 -11.676 1.00 98.31 85 LEU A O 1
ATOM 659 N N . PRO A 1 86 ? 12.995 5.832 -10.748 1.00 97.00 86 PRO A N 1
ATOM 660 C CA . PRO A 1 86 ? 12.740 6.493 -12.032 1.00 97.00 86 PRO A CA 1
ATOM 661 C C . PRO A 1 86 ? 13.954 6.553 -12.970 1.00 97.00 86 PRO A C 1
ATOM 663 O O . PRO A 1 86 ? 13.787 6.653 -14.182 1.00 97.00 86 PRO A O 1
ATOM 666 N N . ASP A 1 87 ? 15.168 6.479 -12.422 1.00 97.00 87 ASP A N 1
ATOM 667 C CA . ASP A 1 87 ? 16.427 6.420 -13.174 1.00 97.00 87 ASP A CA 1
ATOM 668 C C . ASP A 1 87 ? 16.807 4.995 -13.631 1.00 97.00 87 ASP A C 1
ATOM 670 O O . ASP A 1 87 ? 17.850 4.794 -14.253 1.00 97.00 87 ASP A O 1
ATOM 674 N N . GLY A 1 88 ? 15.963 4.000 -13.336 1.00 96.69 88 GLY A N 1
ATOM 675 C CA . GLY A 1 88 ? 16.167 2.593 -13.672 1.00 96.69 88 GLY A CA 1
ATOM 676 C C . GLY A 1 88 ? 17.034 1.819 -12.678 1.00 96.69 88 GLY A C 1
ATOM 677 O O . GLY A 1 88 ? 17.241 0.618 -12.867 1.00 96.69 88 GLY A O 1
ATOM 678 N N . THR A 1 89 ? 17.538 2.455 -11.618 1.00 98.12 89 THR A N 1
ATOM 679 C CA . THR A 1 89 ? 18.332 1.765 -10.597 1.00 98.12 89 THR A CA 1
ATOM 680 C C . THR A 1 89 ? 17.462 0.865 -9.720 1.00 98.12 89 THR A C 1
ATOM 682 O O . THR A 1 89 ? 16.282 1.132 -9.484 1.00 98.12 89 THR A O 1
ATOM 685 N N . VAL A 1 90 ? 18.050 -0.234 -9.237 1.00 98.38 90 VAL A N 1
ATOM 686 C CA . VAL A 1 90 ? 17.393 -1.157 -8.304 1.00 98.38 90 VAL A CA 1
ATOM 687 C C . VAL A 1 90 ? 17.760 -0.769 -6.876 1.00 98.38 90 VAL A C 1
ATOM 689 O O . VAL A 1 90 ? 18.940 -0.667 -6.542 1.00 98.38 90 VAL A O 1
ATOM 692 N N . ALA A 1 91 ? 16.753 -0.604 -6.024 1.00 98.19 91 ALA A N 1
ATOM 693 C CA . ALA A 1 91 ? 16.902 -0.315 -4.602 1.00 98.19 91 ALA A CA 1
ATOM 694 C C . ALA A 1 91 ? 16.090 -1.303 -3.753 1.00 98.19 91 ALA A C 1
ATOM 696 O O . ALA A 1 91 ? 15.184 -1.971 -4.248 1.00 98.19 91 ALA A O 1
ATOM 697 N N . LYS A 1 92 ? 16.396 -1.387 -2.455 1.00 98.25 92 LYS A N 1
ATOM 698 C CA . LYS A 1 92 ? 15.549 -2.089 -1.481 1.00 98.25 92 LYS A CA 1
ATOM 699 C C . LYS A 1 92 ? 14.538 -1.120 -0.877 1.00 98.25 92 LYS A C 1
ATOM 701 O O . LYS A 1 92 ? 14.886 0.020 -0.574 1.00 98.25 92 LYS A O 1
ATOM 706 N N . ALA A 1 93 ? 13.318 -1.589 -0.661 1.00 97.81 93 ALA A N 1
ATOM 707 C CA . ALA A 1 93 ? 12.274 -0.863 0.047 1.00 97.81 93 ALA A CA 1
ATOM 708 C C . ALA A 1 93 ? 11.580 -1.783 1.054 1.00 97.81 93 ALA A C 1
ATOM 710 O O . ALA A 1 93 ? 11.448 -2.986 0.820 1.00 97.81 93 ALA A O 1
ATOM 711 N N . LYS A 1 94 ? 11.113 -1.199 2.158 1.00 98.12 94 LYS A N 1
ATOM 712 C CA . LYS A 1 94 ? 10.200 -1.841 3.103 1.00 98.12 94 LYS A CA 1
ATOM 713 C C . LYS A 1 94 ? 8.796 -1.310 2.833 1.00 98.12 94 LYS A C 1
ATOM 715 O O . LYS A 1 94 ? 8.616 -0.098 2.750 1.00 98.12 94 LYS A O 1
ATOM 720 N N . ALA A 1 95 ? 7.811 -2.193 2.710 1.00 97.94 95 ALA A N 1
ATOM 721 C CA . ALA A 1 95 ? 6.412 -1.816 2.515 1.00 97.94 95 ALA A CA 1
ATOM 722 C C . ALA A 1 95 ? 5.756 -1.343 3.827 1.00 97.94 95 ALA A C 1
ATOM 724 O O . ALA A 1 95 ? 4.823 -1.959 4.346 1.00 97.94 95 ALA A O 1
ATOM 725 N N . ASP A 1 96 ? 6.299 -0.273 4.403 1.00 98.19 96 ASP A N 1
ATOM 726 C CA . ASP A 1 96 ? 5.734 0.432 5.550 1.00 98.19 96 ASP A CA 1
ATOM 727 C C . ASP A 1 96 ? 4.625 1.418 5.131 1.00 98.19 96 ASP A C 1
ATOM 729 O O . ASP A 1 96 ? 4.244 1.512 3.962 1.00 98.19 96 ASP A O 1
ATOM 733 N N . GLU A 1 97 ? 4.065 2.150 6.096 1.00 98.25 97 GLU A N 1
ATOM 734 C CA . GLU A 1 97 ? 2.987 3.111 5.831 1.00 98.25 97 GLU A CA 1
ATOM 735 C C . GLU A 1 97 ? 3.395 4.212 4.847 1.00 98.25 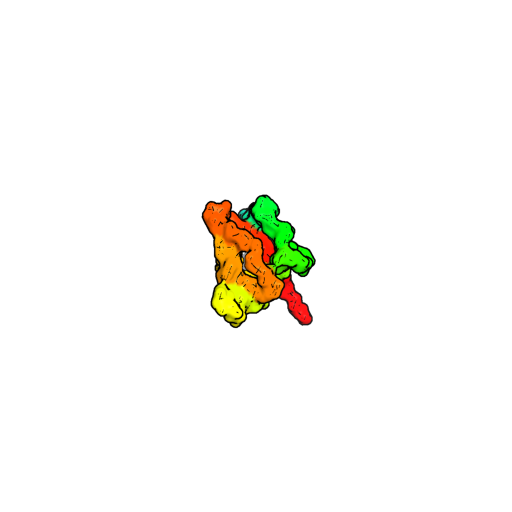97 GLU A C 1
ATOM 737 O O . GLU A 1 97 ? 2.592 4.607 4.000 1.00 98.25 97 GLU A O 1
ATOM 742 N N . ALA A 1 98 ? 4.635 4.700 4.947 1.00 98.50 98 ALA A N 1
ATOM 743 C CA . ALA A 1 98 ? 5.132 5.771 4.095 1.00 98.50 98 ALA A CA 1
ATOM 744 C C . ALA A 1 98 ? 5.278 5.283 2.653 1.00 98.50 98 ALA A C 1
ATOM 746 O O . ALA A 1 98 ? 4.829 5.967 1.733 1.00 98.50 98 ALA A O 1
ATOM 747 N N . TYR A 1 99 ? 5.819 4.078 2.458 1.00 98.56 99 TYR A N 1
ATOM 748 C CA . TYR A 1 99 ? 5.900 3.440 1.148 1.00 98.56 99 TYR A CA 1
ATOM 749 C C . TYR A 1 99 ? 4.514 3.203 0.538 1.00 98.56 99 TYR A C 1
ATOM 751 O O . TYR A 1 99 ? 4.300 3.502 -0.638 1.00 98.56 99 TYR A O 1
ATOM 759 N N . ILE A 1 100 ? 3.558 2.682 1.314 1.00 98.69 100 ILE A N 1
ATOM 760 C CA . ILE A 1 100 ? 2.210 2.394 0.802 1.00 98.69 100 ILE A CA 1
ATOM 761 C C . ILE A 1 100 ? 1.497 3.697 0.420 1.00 98.69 100 ILE A C 1
ATOM 763 O O . ILE A 1 100 ? 0.922 3.781 -0.666 1.00 98.69 100 ILE A O 1
ATOM 767 N N . LYS A 1 101 ? 1.583 4.737 1.259 1.00 98.69 101 LYS A N 1
ATOM 768 C CA . LYS A 1 101 ? 1.030 6.062 0.948 1.00 98.69 101 LYS A CA 1
ATOM 769 C C . LYS A 1 101 ? 1.679 6.665 -0.301 1.00 98.69 101 LYS A C 1
ATOM 771 O O . LYS A 1 101 ? 0.963 7.144 -1.179 1.00 98.69 101 LYS A O 1
ATOM 776 N N . GLU A 1 102 ? 3.007 6.619 -0.406 1.00 98.62 102 GLU A N 1
ATOM 777 C CA . GLU A 1 102 ? 3.740 7.082 -1.592 1.00 98.62 102 GLU A CA 1
ATOM 778 C C . GLU A 1 102 ? 3.306 6.309 -2.839 1.00 98.62 102 GLU A C 1
ATOM 780 O O . GLU A 1 102 ? 3.042 6.925 -3.859 1.00 98.62 102 GLU A O 1
ATOM 785 N N . SER A 1 103 ? 3.127 4.992 -2.752 1.00 98.56 103 SER A N 1
ATOM 786 C CA . SER A 1 103 ? 2.702 4.166 -3.889 1.00 98.56 103 SER A CA 1
ATOM 787 C C . SER A 1 103 ? 1.277 4.488 -4.355 1.00 98.56 103 SER A C 1
ATOM 789 O O . SER A 1 103 ? 0.988 4.427 -5.545 1.00 98.56 103 SER A O 1
ATOM 791 N N . ILE A 1 104 ? 0.378 4.865 -3.442 1.00 98.56 104 ILE A N 1
ATOM 792 C CA . ILE A 1 104 ? -0.992 5.284 -3.782 1.00 98.56 104 ILE A CA 1
ATOM 793 C C . ILE A 1 104 ? -1.002 6.664 -4.463 1.00 98.56 104 ILE A C 1
ATOM 795 O O . ILE A 1 104 ? -1.752 6.896 -5.417 1.00 98.56 104 ILE A O 1
ATOM 799 N N . LEU A 1 105 ? -0.173 7.593 -3.985 1.00 98.50 105 LEU A N 1
ATOM 800 C CA . LEU A 1 105 ? -0.143 8.976 -4.470 1.00 98.50 105 LEU A CA 1
ATOM 801 C C . LEU A 1 105 ? 0.738 9.145 -5.718 1.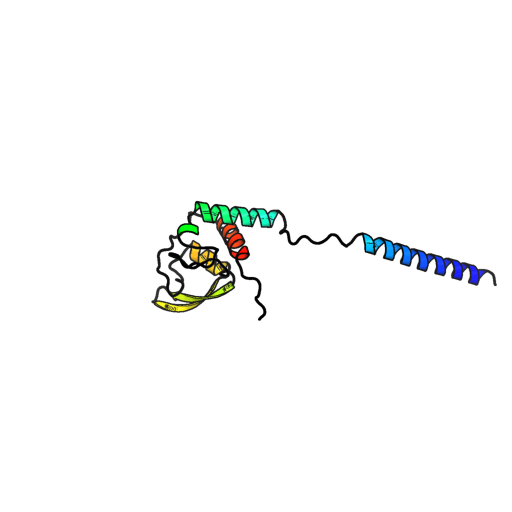00 98.50 105 LEU A C 1
ATOM 803 O O . LEU A 1 105 ? 0.344 9.822 -6.666 1.00 98.50 105 LEU A O 1
ATOM 807 N N . GLU A 1 106 ? 1.900 8.503 -5.732 1.00 98.25 106 GLU A N 1
ATOM 808 C CA . GLU A 1 106 ? 2.984 8.621 -6.713 1.00 98.25 106 GLU A CA 1
ATOM 809 C C . GLU A 1 106 ? 3.500 7.218 -7.130 1.00 98.25 106 GLU A C 1
ATOM 811 O O . GLU A 1 106 ? 4.670 6.887 -6.919 1.00 98.25 106 GLU A O 1
ATOM 816 N N . PRO A 1 107 ? 2.662 6.362 -7.748 1.00 97.88 107 PRO A N 1
ATOM 817 C CA . PRO A 1 107 ? 2.986 4.951 -8.024 1.00 97.88 107 PRO A CA 1
ATOM 818 C C . PRO A 1 107 ? 4.241 4.719 -8.880 1.00 97.88 107 PRO A C 1
ATOM 820 O O . PRO A 1 107 ? 4.855 3.656 -8.815 1.00 97.88 107 PRO A O 1
ATOM 823 N N . GLY A 1 108 ? 4.644 5.711 -9.680 1.00 97.62 108 GLY A N 1
ATOM 824 C CA . GLY A 1 108 ? 5.848 5.650 -10.511 1.00 97.62 108 GLY A CA 1
ATOM 825 C C . GLY A 1 108 ? 7.155 5.945 -9.768 1.00 97.62 108 GLY A C 1
ATOM 826 O O . GLY A 1 108 ? 8.218 5.817 -10.370 1.00 97.62 108 GLY A O 1
ATOM 827 N N . ALA A 1 109 ? 7.108 6.353 -8.495 1.00 98.38 109 ALA A N 1
ATOM 828 C CA . ALA A 1 109 ? 8.303 6.705 -7.728 1.00 98.38 109 ALA A CA 1
ATOM 829 C C . ALA A 1 109 ? 9.158 5.479 -7.367 1.00 98.38 109 ALA A C 1
ATOM 831 O O . ALA A 1 109 ? 10.385 5.571 -7.347 1.00 98.38 109 ALA A O 1
ATOM 832 N N . LYS A 1 110 ? 8.522 4.337 -7.068 1.00 98.56 110 LYS A N 1
ATOM 833 C CA . LYS A 1 110 ? 9.185 3.085 -6.663 1.00 98.56 110 LYS A CA 1
ATOM 834 C C . LYS A 1 110 ? 8.381 1.876 -7.135 1.00 98.56 110 LYS A C 1
ATOM 836 O O . LYS A 1 110 ? 7.479 1.403 -6.443 1.00 98.56 110 LYS A O 1
ATOM 841 N N . ILE A 1 111 ? 8.727 1.347 -8.303 1.00 98.50 111 ILE A N 1
ATOM 842 C CA . ILE A 1 111 ? 7.991 0.238 -8.923 1.00 98.50 111 ILE A CA 1
ATOM 843 C C . ILE A 1 111 ? 8.548 -1.086 -8.404 1.00 98.50 111 ILE A C 1
ATOM 845 O O . ILE A 1 111 ? 9.741 -1.331 -8.530 1.00 98.50 111 ILE A O 1
ATOM 849 N N . VAL A 1 112 ? 7.713 -1.970 -7.853 1.00 98.25 112 VAL A N 1
ATOM 850 C CA . VAL A 1 112 ? 8.167 -3.303 -7.415 1.00 98.25 112 VAL A CA 1
ATOM 851 C C . VAL A 1 112 ? 8.786 -4.060 -8.593 1.00 98.25 112 VAL A C 1
ATOM 853 O O . VAL A 1 112 ? 8.191 -4.156 -9.669 1.00 98.25 112 VAL A O 1
ATOM 856 N N . LYS A 1 113 ? 9.991 -4.606 -8.403 1.00 98.00 113 LYS A N 1
ATOM 857 C CA . LYS A 1 113 ? 10.710 -5.331 -9.454 1.00 98.00 113 LYS A CA 1
ATOM 858 C C . LYS A 1 113 ? 9.859 -6.489 -9.985 1.00 98.00 113 LYS A C 1
ATOM 860 O O . LYS A 1 113 ? 9.343 -7.294 -9.217 1.00 98.00 113 LYS A O 1
ATOM 865 N N . GLY A 1 114 ? 9.732 -6.571 -11.310 1.00 96.94 114 GLY A N 1
ATOM 866 C CA . GLY A 1 114 ? 8.880 -7.555 -11.989 1.00 96.94 114 GLY A CA 1
ATOM 867 C C . GLY A 1 114 ? 7.467 -7.061 -12.320 1.00 96.94 114 GLY A C 1
ATOM 868 O O . GLY A 1 114 ? 6.732 -7.781 -12.990 1.00 96.94 114 GLY A O 1
ATOM 869 N N . PHE A 1 115 ? 7.101 -5.839 -11.920 1.00 98.12 115 PHE A N 1
ATOM 870 C CA . PHE A 1 115 ? 5.831 -5.201 -12.272 1.00 98.12 115 PHE A CA 1
ATOM 871 C C . PHE A 1 115 ? 6.024 -4.004 -13.206 1.00 98.12 115 PHE A C 1
ATOM 873 O O . PHE A 1 115 ? 7.104 -3.422 -13.298 1.00 98.12 115 PHE A O 1
ATOM 880 N N . HIS A 1 116 ? 4.952 -3.641 -13.911 1.00 96.44 116 HIS A N 1
ATOM 881 C CA . HIS A 1 116 ? 4.923 -2.497 -14.819 1.00 96.44 116 HIS A CA 1
ATOM 882 C C . HIS A 1 116 ? 4.391 -1.246 -14.111 1.00 96.44 116 HIS A C 1
ATOM 884 O O . HIS A 1 116 ? 3.602 -1.333 -13.168 1.00 96.44 116 HIS A O 1
ATOM 890 N N . ASN A 1 117 ? 4.771 -0.066 -14.609 1.00 96.94 117 ASN A N 1
ATOM 891 C CA . ASN A 1 117 ? 4.219 1.209 -14.154 1.00 96.94 117 ASN A CA 1
ATOM 892 C C . ASN A 1 117 ? 2.798 1.419 -14.708 1.00 96.94 117 ASN A C 1
ATOM 894 O O . ASN A 1 117 ? 2.596 2.129 -15.692 1.00 96.94 117 ASN A O 1
ATOM 898 N N . THR A 1 118 ? 1.820 0.727 -14.128 1.00 96.56 118 THR A N 1
ATOM 899 C CA . THR A 1 118 ? 0.418 0.740 -14.589 1.00 96.56 118 THR A CA 1
ATOM 900 C C . THR A 1 118 ? -0.559 1.144 -13.484 1.00 96.56 118 THR A C 1
ATOM 902 O O . THR A 1 118 ? -1.731 1.392 -13.759 1.00 96.56 118 THR A O 1
ATOM 905 N N . MET A 1 119 ? -0.098 1.249 -12.233 1.00 98.06 119 MET A N 1
ATOM 906 C CA . MET A 1 119 ? -0.941 1.695 -11.127 1.00 98.06 119 MET A CA 1
ATOM 907 C C . MET A 1 119 ? -1.322 3.175 -11.327 1.00 98.06 119 MET A C 1
ATOM 909 O O . MET A 1 119 ? -0.437 4.014 -11.506 1.00 98.06 119 MET A O 1
ATOM 913 N N . PRO A 1 120 ? -2.622 3.523 -11.324 1.00 97.62 120 PRO A N 1
ATOM 914 C CA . PRO A 1 120 ? -3.048 4.909 -11.458 1.00 97.62 120 PRO A CA 1
ATOM 915 C C . PRO A 1 120 ? -2.710 5.704 -10.193 1.00 97.62 120 PRO A C 1
ATOM 917 O O . PRO A 1 120 ? -2.773 5.181 -9.084 1.00 97.62 120 PRO A O 1
ATOM 920 N N . SER A 1 121 ? -2.410 6.995 -10.351 1.00 97.88 121 SER A N 1
ATOM 921 C CA . SER A 1 121 ? -2.271 7.901 -9.207 1.00 97.88 121 SER A CA 1
ATOM 922 C C . SER A 1 121 ? -3.641 8.259 -8.616 1.00 97.88 121 SER A C 1
ATOM 924 O O . SER A 1 121 ? -4.590 8.603 -9.342 1.00 97.88 121 SER A O 1
ATOM 926 N N . PHE A 1 122 ? -3.711 8.230 -7.284 1.00 97.75 122 PHE A N 1
ATOM 927 C CA . PHE A 1 122 ? -4.856 8.670 -6.481 1.00 97.75 122 PHE A CA 1
ATOM 928 C C . PHE A 1 122 ? -4.634 10.030 -5.808 1.00 97.75 122 PHE A C 1
ATOM 930 O O . PHE A 1 122 ? -5.444 10.464 -4.984 1.00 97.75 122 PHE A O 1
ATOM 937 N N . LYS A 1 123 ? -3.568 10.744 -6.185 1.00 96.81 123 LYS A N 1
ATOM 938 C CA . LYS A 1 123 ? -3.312 12.107 -5.718 1.00 96.81 123 LYS A CA 1
ATOM 939 C C . LYS A 1 123 ? -4.518 13.004 -5.989 1.00 96.81 123 LYS A C 1
ATOM 941 O O . LYS A 1 123 ? -5.050 13.019 -7.098 1.00 96.81 123 LYS A O 1
ATOM 946 N N . ASN A 1 124 ? -4.939 13.752 -4.970 1.00 95.69 124 ASN A N 1
ATOM 947 C CA . ASN A 1 124 ? -6.119 14.628 -4.989 1.00 95.69 124 ASN A CA 1
ATOM 948 C C . ASN A 1 124 ? -7.464 13.914 -5.247 1.00 95.69 124 ASN A C 1
ATOM 950 O O . ASN A 1 124 ? -8.466 14.589 -5.466 1.00 95.69 124 ASN A O 1
ATOM 954 N N . LYS A 1 125 ? -7.503 12.574 -5.244 1.00 95.62 125 LYS A N 1
ATOM 955 C CA . LYS A 1 125 ? -8.736 11.778 -5.397 1.00 95.62 125 LYS A CA 1
ATOM 956 C C . LYS A 1 125 ? -9.149 11.078 -4.108 1.00 95.62 125 LYS A C 1
ATOM 958 O O . LYS A 1 125 ? -10.321 10.766 -3.945 1.00 95.62 125 LYS A O 1
ATOM 963 N N . VAL A 1 126 ? -8.188 10.819 -3.228 1.00 95.81 126 VAL A N 1
ATOM 964 C CA . VAL A 1 126 ? -8.379 10.134 -1.948 1.00 95.81 126 VAL A CA 1
ATOM 965 C C . VAL A 1 126 ? -7.742 11.000 -0.866 1.00 95.81 126 VAL A C 1
ATOM 967 O O . VAL A 1 126 ? -6.641 11.519 -1.071 1.00 95.81 126 VAL A O 1
ATOM 970 N N . SER A 1 127 ? -8.447 11.208 0.247 1.00 97.88 127 SER A N 1
ATOM 971 C CA . SER A 1 127 ? -7.921 11.977 1.376 1.00 97.88 127 SER A CA 1
ATOM 972 C C . SER A 1 127 ? -6.865 11.186 2.149 1.00 97.88 127 SER A C 1
ATOM 974 O O . SER A 1 127 ? -6.765 9.962 2.038 1.00 97.88 127 SER A O 1
ATOM 976 N N . ASP A 1 128 ? -6.090 11.882 2.977 1.00 97.19 128 ASP A N 1
ATOM 977 C CA . ASP A 1 128 ? -5.109 11.235 3.846 1.00 97.19 128 ASP A CA 1
ATOM 978 C C . ASP A 1 128 ? -5.782 10.284 4.847 1.00 97.19 128 ASP A C 1
ATOM 980 O O . ASP A 1 128 ? -5.263 9.197 5.101 1.00 97.19 128 ASP A O 1
ATOM 984 N N . GLU A 1 129 ? -6.958 10.638 5.370 1.00 97.56 129 GLU A N 1
ATOM 985 C CA . GLU A 1 129 ? -7.731 9.794 6.286 1.00 97.56 129 GLU A CA 1
ATOM 986 C C . GLU A 1 129 ? -8.219 8.505 5.611 1.00 97.56 129 GLU A C 1
ATOM 988 O O . GLU A 1 129 ? -8.207 7.434 6.221 1.00 97.56 129 GLU A O 1
ATOM 993 N N . ASP A 1 130 ? -8.625 8.590 4.345 1.00 98.38 130 ASP A N 1
ATOM 994 C CA . ASP A 1 130 ? -9.075 7.435 3.570 1.00 98.38 130 ASP A CA 1
ATOM 995 C C . ASP A 1 130 ? -7.897 6.528 3.190 1.00 98.38 130 ASP A C 1
ATOM 997 O O . ASP A 1 130 ? -8.003 5.303 3.278 1.00 98.38 130 ASP A O 1
ATOM 1001 N N . ILE A 1 131 ? -6.732 7.106 2.877 1.00 98.56 131 ILE A N 1
ATOM 1002 C CA . ILE A 1 131 ? -5.490 6.339 2.696 1.00 98.56 131 ILE A CA 1
ATOM 1003 C C . ILE A 1 131 ? -5.119 5.606 3.988 1.00 98.56 131 ILE A C 1
ATOM 1005 O O . ILE A 1 131 ? -4.749 4.433 3.938 1.00 98.56 131 ILE A O 1
ATOM 1009 N N . GLN A 1 132 ? -5.254 6.248 5.150 1.00 98.31 132 GLN A N 1
ATOM 1010 C CA . GLN A 1 132 ? -4.998 5.598 6.438 1.00 98.31 132 GLN A CA 1
ATOM 1011 C C . GLN A 1 132 ? -5.950 4.427 6.702 1.00 98.31 132 GLN A C 1
ATOM 1013 O O . GLN A 1 132 ? -5.519 3.398 7.225 1.00 98.31 132 GLN A O 1
ATOM 1018 N N . ALA A 1 133 ? -7.215 4.532 6.290 1.00 98.56 133 ALA A N 1
ATOM 1019 C CA . ALA A 1 133 ? -8.152 3.415 6.361 1.00 98.56 133 ALA A CA 1
ATOM 1020 C C . ALA A 1 133 ? -7.702 2.245 5.465 1.00 98.56 133 ALA A C 1
ATOM 1022 O O . ALA A 1 133 ? -7.638 1.104 5.925 1.00 98.56 133 ALA A O 1
ATOM 1023 N N . ILE A 1 134 ? -7.309 2.515 4.215 1.00 98.69 134 ILE A N 1
ATOM 1024 C CA . ILE A 1 134 ? -6.793 1.489 3.286 1.00 98.69 134 ILE A CA 1
ATOM 1025 C C . ILE A 1 134 ? -5.534 0.821 3.855 1.00 98.69 134 ILE A C 1
ATOM 1027 O O . ILE A 1 134 ? -5.426 -0.406 3.855 1.00 98.69 134 ILE A O 1
ATOM 1031 N N . ILE A 1 135 ? -4.598 1.604 4.396 1.00 98.38 135 ILE A N 1
ATOM 1032 C CA . ILE A 1 135 ? -3.395 1.084 5.060 1.00 98.38 135 ILE A CA 1
ATOM 1033 C C . ILE A 1 135 ? -3.779 0.210 6.260 1.00 98.38 135 ILE A C 1
ATOM 1035 O O . ILE A 1 135 ? -3.210 -0.869 6.430 1.00 98.38 135 ILE A O 1
ATOM 1039 N N . ALA A 1 136 ? -4.751 0.631 7.076 1.00 98.06 136 ALA A N 1
ATOM 1040 C CA . ALA A 1 136 ? -5.245 -0.162 8.200 1.00 98.06 136 ALA A CA 1
ATOM 1041 C C . ALA A 1 136 ? -5.772 -1.527 7.742 1.00 98.06 136 ALA A C 1
ATOM 1043 O O . ALA A 1 136 ? -5.460 -2.533 8.375 1.00 98.06 136 ALA A O 1
ATOM 1044 N N . TYR A 1 137 ? -6.483 -1.582 6.614 1.00 98.31 137 TYR A N 1
ATOM 1045 C CA . TYR A 1 137 ? -6.897 -2.843 6.005 1.00 98.31 137 TYR A CA 1
ATOM 1046 C C . TYR A 1 137 ? -5.702 -3.686 5.530 1.00 98.31 137 TYR A C 1
ATOM 1048 O O . TYR A 1 137 ? -5.601 -4.852 5.908 1.00 98.31 137 TYR A O 1
ATOM 1056 N N . ILE A 1 138 ? -4.747 -3.113 4.787 1.00 98.12 138 ILE A N 1
ATOM 1057 C CA . ILE A 1 138 ? -3.549 -3.835 4.305 1.00 98.12 138 ILE A CA 1
ATOM 1058 C C . ILE A 1 138 ? -2.751 -4.444 5.468 1.00 98.12 138 ILE A C 1
ATOM 1060 O O . ILE A 1 138 ? -2.265 -5.570 5.362 1.00 98.12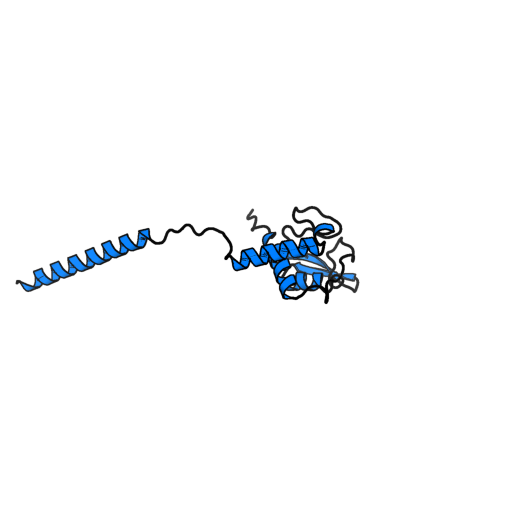 138 ILE A O 1
ATOM 1064 N N . LYS A 1 139 ? -2.653 -3.748 6.607 1.00 97.06 139 LYS A N 1
ATOM 1065 C CA . LYS A 1 139 ? -1.990 -4.266 7.816 1.00 97.06 139 LYS A CA 1
ATOM 1066 C C . LYS A 1 139 ? -2.615 -5.561 8.331 1.00 97.06 139 LYS A C 1
ATOM 1068 O O . LYS A 1 139 ? -1.882 -6.416 8.820 1.00 97.06 139 LYS A O 1
ATOM 1073 N N . THR A 1 140 ? -3.931 -5.736 8.193 1.00 96.50 140 THR A N 1
ATOM 1074 C CA . THR A 1 140 ? -4.612 -6.983 8.595 1.00 96.50 140 THR A CA 1
ATOM 1075 C C . THR A 1 140 ? -4.202 -8.185 7.747 1.00 96.50 140 THR A C 1
ATOM 1077 O O . THR A 1 140 ? -4.338 -9.322 8.185 1.00 96.50 140 THR A O 1
ATOM 1080 N N . LEU A 1 141 ? -3.661 -7.940 6.550 1.00 95.88 141 LEU A N 1
ATOM 1081 C CA . LEU A 1 141 ? -3.194 -8.971 5.627 1.00 95.88 141 LEU A CA 1
ATOM 1082 C C . LEU A 1 141 ? -1.737 -9.372 5.884 1.00 95.88 141 LEU A C 1
ATOM 1084 O O . LEU A 1 141 ? -1.211 -10.236 5.177 1.00 95.88 141 LEU A O 1
ATOM 1088 N N . LYS A 1 142 ? -1.058 -8.756 6.863 1.00 90.06 142 LYS A N 1
ATOM 1089 C CA . LYS A 1 142 ? 0.290 -9.154 7.279 1.00 90.06 142 LYS A CA 1
ATOM 1090 C C . LYS A 1 142 ? 0.262 -10.621 7.721 1.00 90.06 142 LYS A C 1
ATOM 1092 O O . LYS A 1 142 ? -0.602 -11.027 8.490 1.00 90.06 142 LYS A O 1
ATOM 1097 N N . ARG A 1 143 ? 1.228 -11.426 7.266 1.00 76.69 143 ARG A N 1
ATOM 1098 C CA . ARG A 1 143 ? 1.410 -12.771 7.827 1.00 76.69 143 ARG A CA 1
ATOM 1099 C C . ARG A 1 143 ? 1.904 -12.620 9.263 1.00 76.69 143 ARG A C 1
ATOM 1101 O O . ARG A 1 143 ? 2.911 -11.944 9.484 1.00 76.69 143 ARG A O 1
ATOM 1108 N N . GLU A 1 144 ? 1.231 -13.246 10.224 1.00 61.31 144 GLU A N 1
ATOM 1109 C CA . GLU A 1 144 ? 1.837 -13.430 11.542 1.00 61.31 144 GLU A CA 1
ATOM 1110 C C . GLU A 1 144 ? 3.155 -14.190 11.380 1.00 61.31 144 GLU A C 1
ATOM 1112 O O . GLU A 1 144 ? 3.294 -15.007 10.464 1.00 61.31 144 GLU A O 1
ATOM 1117 N N . HIS A 1 145 ? 4.140 -13.867 12.222 1.00 46.28 145 HIS A N 1
ATOM 1118 C CA . HIS A 1 145 ? 5.454 -14.499 12.207 1.00 46.28 145 HIS A CA 1
ATOM 1119 C C . HIS A 1 145 ? 5.299 -16.023 12.165 1.00 46.28 145 HIS A C 1
ATOM 1121 O O . HIS A 1 145 ? 5.013 -16.657 13.176 1.00 46.28 145 HIS A O 1
ATOM 1127 N N . GLN A 1 146 ? 5.522 -16.618 10.993 1.00 39.91 146 GLN A N 1
ATOM 1128 C CA . GLN A 1 146 ? 5.821 -18.035 10.893 1.00 39.91 146 GLN A CA 1
ATOM 1129 C C . GLN A 1 146 ? 7.206 -18.203 11.515 1.00 39.91 146 GLN A C 1
ATOM 1131 O O . GLN A 1 146 ? 8.224 -17.962 10.868 1.00 39.91 146 GLN A O 1
ATOM 1136 N N . HIS A 1 147 ? 7.229 -18.493 12.815 1.00 28.39 147 HIS A N 1
ATOM 1137 C CA . HIS A 1 147 ? 8.404 -19.050 13.464 1.00 28.39 147 HIS A CA 1
ATOM 1138 C C . HIS A 1 147 ? 8.616 -20.444 12.848 1.00 28.39 147 HIS A C 1
ATOM 1140 O O . HIS A 1 147 ? 7.670 -21.236 12.893 1.00 28.39 147 HIS A O 1
ATOM 1146 N N . PRO A 1 148 ? 9.758 -20.709 12.186 1.00 39.69 148 PRO A N 1
ATOM 1147 C CA . PRO A 1 148 ? 10.072 -22.042 11.682 1.00 39.69 148 PRO A CA 1
ATOM 1148 C C . PRO A 1 148 ? 10.188 -23.069 12.813 1.00 39.69 148 PRO A C 1
ATOM 1150 O O . PRO A 1 148 ? 10.529 -22.669 13.951 1.00 39.69 148 PRO A O 1
#

Secondary structure (DSSP, 8-state):
--HHHHHHHHHHHHHHHHHHHHHHHHTSS------PPPHHHHHHHHHHHHHHHHTTGGGT--SSS---SS---TT-TT-EEEEE-TTS-EEEEE--HHHHHHHHH-TTSSEETT--S-PPP-TTTS-HHHHHHHHHHHHHTSPP----

pLDDT: mean 85.23, std 19.08, range [28.39, 98.69]

Sequence (148 aa):
MKDIWLWLVIAAAAVLGALLYFTLQTTQGHSRMTMEPPESQSLLISKGMELAKDLGCFACHSVDGKTLVGPTWQGLYEHEMEVILPDGTVAKAKADEAYIKESILEPGAKIVKGFHNTMPSFKNKVSDEDIQAIIAYIKTLKREHQHP

Foldseek 3Di:
DPVVVVVVVVVVVVVVVVVVVVVVVVVPPPPPPPPDDDPVLVVLLVLLVVLCVVVPVCQQEALPQDHGLAGHLQQQAQDWAWWQAPVRDIDIDGNHLVVQVCCQAPVRGTHTPPHDSPRDHCHVVADPSSSSSNVSNSVVSNDDDPPD